Protein 8URN (pdb70)

B-factor: mean 41.75, std 14.59, range [21.75, 103.36]

Radius of gyration: 15.0 Å; Cα contacts (8 Å, |Δi|>4): 195; chains: 1; bounding box: 37×40×43 Å

Secondary structure (DSSP, 8-state):
--GGGSBPTT----S-HHHHHHHHHHHHHHHHHT--HHHHHHHHHT--HHHHHHHHH---TTS--EETTTTEEGGGHHHHHTTT--HHHHHH-HHHHHHHHHHHHHHHHHHH-SBHHHHHHHH--HHHHHHHHHHHHHHHHHHHHHHHHHT-

Nearest PDB structures (foldseek):
  8urn-assembly1_A  TM=1.007E+00  e=1.776E-26  Escherichia coli
  4xp8-assembly1_A  TM=9.413E-01  e=1.111E-07  Escherichia coli

Structure (mmCIF, N/CA/C/O backbone):
data_8URN
#
_entry.id   8URN
#
_cell.length_a   107.629
_cell.length_b   29.885
_cell.length_c   74.564
_cell.angle_alpha   90.00
_cell.angle_beta   118.19
_cell.angle_gamma   90.00
#
_symmetry.space_group_name_H-M   'C 1 2 1'
#
loop_
_entity.id
_entity.type
_entity.pdbx_description
1 polymer 'EscI inner rod protein type III secretion system,EtgA protein'
2 non-polymer 'SULFATE ION'
3 water water
#
loop_
_atom_site.group_PDB
_atom_site.id
_atom_site.type_symbol
_atom_site.label_atom_id
_atom_site.label_alt_id
_atom_site.label_comp_id
_atom_site.label_asym_id
_atom_site.label_entity_id
_atom_site.label_seq_id
_atom_site.pdbx_PDB_ins_code
_atom_site.Cartn_x
_atom_site.Cartn_y
_atom_site.Cartn_z
_atom_site.occupancy
_atom_site.B_iso_or_equiv
_atom_site.auth_seq_id
_atom_site.auth_comp_id
_atom_site.auth_asym_id
_atom_site.auth_atom_id
_atom_site.pdbx_PDB_model_num
ATOM 1 N N . ALA A 1 6 ? 8.326 15.048 26.682 1.00 80.19 56 ALA A N 1
ATOM 2 C CA . ALA A 1 6 ? 7.309 15.561 25.728 1.00 74.47 56 ALA A CA 1
ATOM 3 C C . ALA A 1 6 ? 6.161 14.555 25.639 1.00 68.02 56 ALA A C 1
ATOM 4 O O . ALA A 1 6 ? 5.938 13.796 26.580 1.00 66.72 56 ALA A O 1
ATOM 6 N N . GLN A 1 7 ? 5.390 14.605 24.544 1.00 65.15 57 GLN A N 1
ATOM 7 C CA . GLN A 1 7 ? 4.457 13.533 24.240 1.00 66.16 57 GLN A CA 1
ATOM 8 C C . GLN A 1 7 ? 5.299 12.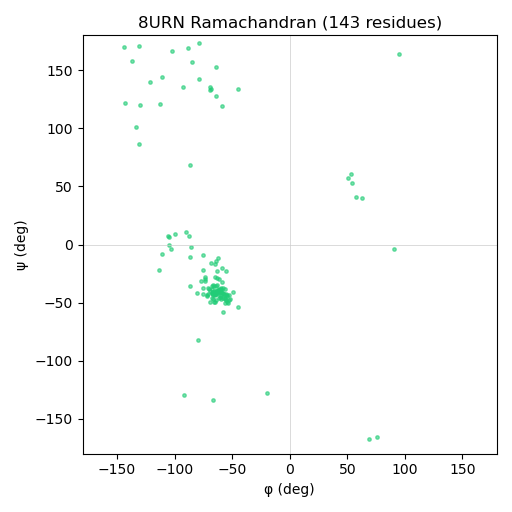286 23.994 1.00 51.41 57 GLN A C 1
ATOM 9 O O . GLN A 1 7 ? 6.469 12.369 23.603 1.00 45.88 57 GLN A O 1
ATOM 15 N N . PHE A 1 8 ? 4.673 11.145 24.264 1.00 48.85 58 PHE A N 1
ATOM 16 C CA . PHE A 1 8 ? 5.290 9.843 24.140 1.00 46.42 58 PHE A CA 1
ATOM 17 C C . PHE A 1 8 ? 6.066 9.732 22.825 1.00 39.73 58 PHE A C 1
ATOM 18 O O . PHE A 1 8 ? 7.263 9.431 22.802 1.00 41.44 58 PHE A O 1
ATOM 26 N N . LEU A 1 9 ? 5.378 10.013 21.723 1.00 38.86 59 LEU A N 1
ATOM 27 C CA . LEU A 1 9 ? 5.965 9.814 20.411 1.00 45.68 59 LEU A CA 1
ATOM 28 C C . LEU A 1 9 ? 7.198 10.690 20.205 1.00 43.84 59 LEU A C 1
ATOM 29 O O . LEU A 1 9 ? 7.970 10.417 19.288 1.00 44.43 59 LEU A O 1
ATOM 34 N N . ASP A 1 10 ? 7.438 11.670 21.094 1.00 52.12 60 ASP A N 1
ATOM 35 C CA . ASP A 1 10 ? 8.602 12.546 20.992 1.00 44.63 60 ASP A CA 1
ATOM 36 C C . ASP A 1 10 ? 9.689 12.211 22.007 1.00 42.44 60 ASP A C 1
ATOM 37 O O . ASP A 1 10 ? 10.759 12.806 21.969 1.00 49.31 60 ASP A O 1
ATOM 42 N N . GLN A 1 11 ? 9.484 11.211 22.855 1.00 42.35 61 GLN A N 1
ATOM 43 C CA . GLN A 1 11 ? 10.527 10.828 23.794 1.00 42.25 61 GLN A CA 1
ATOM 44 C C . GLN A 1 11 ? 11.504 9.859 23.153 1.00 43.00 61 GLN A C 1
ATOM 45 O O . GLN A 1 11 ? 11.175 9.152 22.200 1.00 41.18 61 GLN A O 1
ATOM 51 N N . LEU A 1 12 ? 12.699 9.828 23.729 1.00 45.37 62 LEU A N 1
ATOM 52 C CA . LEU A 1 12 ? 13.846 9.175 23.140 1.00 45.22 62 LEU A CA 1
ATOM 53 C C . LEU A 1 12 ? 13.772 7.671 23.360 1.00 49.33 62 LEU A C 1
ATOM 54 O O . LEU A 1 12 ? 13.375 7.207 24.427 1.00 42.48 62 LEU A O 1
ATOM 59 N N . LEU A 1 13 ? 14.202 6.926 22.337 1.00 45.67 63 LEU A N 1
ATOM 60 C CA . LEU A 1 13 ? 14.372 5.486 22.452 1.00 46.46 63 LEU A CA 1
ATOM 61 C C . LEU A 1 13 ? 15.532 5.204 23.393 1.00 41.74 63 LEU A C 1
ATOM 62 O O . LEU A 1 13 ? 16.591 5.796 23.226 1.00 47.36 63 LEU A O 1
ATOM 67 N N . PRO A 1 14 ? 15.395 4.274 24.357 1.00 43.86 64 PRO A N 1
ATOM 68 C CA . PRO A 1 14 ? 16.494 3.928 25.266 1.00 41.28 64 PRO A CA 1
ATOM 69 C C . PRO A 1 14 ? 17.622 3.196 24.548 1.00 44.21 64 PRO A C 1
ATOM 70 O O . PRO A 1 14 ? 17.361 2.321 23.713 1.00 43.23 64 PRO A O 1
ATOM 74 N N . LYS A 1 15 ? 18.858 3.645 24.813 1.00 40.17 65 LYS A N 1
ATOM 75 C CA . LYS A 1 15 ? 20.084 2.980 24.410 1.00 45.09 65 LYS A CA 1
ATOM 76 C C . LYS A 1 15 ? 20.123 2.793 22.892 1.00 41.16 65 LYS A C 1
ATOM 77 O O . LYS A 1 15 ? 20.574 1.758 22.409 1.00 44.17 65 LYS A O 1
ATOM 83 N N . THR A 1 16 ? 19.678 3.806 22.152 1.00 38.69 66 THR A N 1
ATOM 84 C CA . THR A 1 16 ? 19.532 3.706 20.703 1.00 45.84 66 THR A CA 1
ATOM 85 C C . THR A 1 16 ? 19.897 5.034 20.035 1.00 44.61 66 THR A C 1
ATOM 86 O O . THR A 1 16 ? 19.276 6.052 20.295 1.00 49.32 66 THR A O 1
ATOM 90 N N . ALA A 1 17 ? 20.874 5.010 19.136 1.00 44.41 67 ALA A N 1
ATOM 91 C CA . ALA A 1 17 ? 21.295 6.225 18.460 1.00 45.98 67 ALA A CA 1
ATOM 92 C C . ALA A 1 17 ? 20.972 6.176 16.968 1.00 40.79 67 ALA A C 1
ATOM 93 O O . ALA A 1 17 ? 21.020 7.203 16.323 1.00 41.34 67 ALA A O 1
ATOM 95 N N . GLY A 1 18 ? 20.792 4.979 16.392 1.00 38.85 68 GLY A N 1
ATOM 96 C CA . GLY A 1 18 ? 20.825 4.815 14.944 1.00 38.21 68 GLY A CA 1
ATOM 97 C C . GLY A 1 18 ? 22.214 5.024 14.321 1.00 37.93 68 GLY A C 1
ATOM 98 O O . GLY A 1 18 ? 23.248 5.020 14.981 1.00 34.13 68 GLY A O 1
ATOM 99 N N . VAL A 1 19 ? 22.215 5.143 12.999 1.00 32.55 69 VAL A N 1
ATOM 100 C CA . VAL A 1 19 ? 23.415 5.270 12.197 1.00 33.21 69 VAL A CA 1
ATOM 101 C C . VAL A 1 19 ? 23.141 6.349 11.147 1.00 37.13 69 VAL A C 1
ATOM 102 O O . VAL A 1 19 ? 21.987 6.600 10.776 1.00 35.55 69 VAL A O 1
ATOM 106 N N . SER A 1 20 ? 24.220 6.934 10.622 1.00 36.64 70 SER A N 1
ATOM 107 C CA . SER A 1 20 ? 24.102 8.005 9.655 1.00 40.21 70 SER A CA 1
ATOM 108 C C . SER A 1 20 ? 23.662 7.441 8.302 1.00 36.19 70 SER A C 1
ATOM 109 O O . SER A 1 20 ? 22.934 8.101 7.598 1.00 36.68 70 SER A O 1
ATOM 112 N N . SER A 1 21 ? 24.042 6.197 7.963 1.00 31.68 71 SER A N 1
ATOM 113 C CA . SER A 1 21 ? 23.665 5.614 6.693 1.00 31.62 71 SER A CA 1
ATOM 114 C C . SER A 1 21 ? 23.091 4.206 6.875 1.00 32.99 71 SER A C 1
ATOM 115 O O . SER A 1 21 ? 23.806 3.211 6.788 1.00 30.91 71 SER A O 1
ATOM 118 N N . PRO A 1 22 ? 21.778 4.066 7.129 1.00 30.39 72 PRO A N 1
ATOM 119 C CA . PRO A 1 22 ? 21.160 2.737 7.204 1.00 29.27 72 PRO A CA 1
ATOM 120 C C . PRO A 1 22 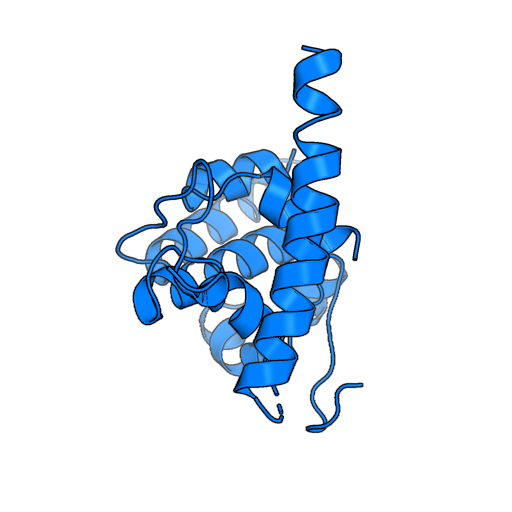? 21.510 1.844 6.006 1.00 30.12 72 PRO A C 1
ATOM 121 O O . PRO A 1 22 ? 21.821 0.668 6.184 1.00 28.10 72 PRO A O 1
ATOM 125 N N . GLU A 1 23 ? 21.532 2.391 4.783 1.00 29.27 73 GLU A N 1
ATOM 126 C CA . GLU A 1 23 ? 21.720 1.565 3.594 1.00 36.37 73 GLU A CA 1
ATOM 127 C C . GLU A 1 23 ? 23.092 0.909 3.590 1.00 32.60 73 GLU A C 1
ATOM 128 O O . GLU A 1 23 ? 23.225 -0.259 3.267 1.00 32.96 73 GLU A O 1
ATOM 134 N N . GLN A 1 24 ? 24.098 1.675 3.975 1.00 32.87 74 GLN A N 1
ATOM 135 C CA . GLN A 1 24 ? 25.471 1.195 4.002 1.00 35.32 74 GLN A CA 1
ATOM 136 C C . GLN A 1 24 ? 25.602 0.060 5.014 1.00 30.82 74 GLN A C 1
ATOM 137 O O . GLN A 1 24 ? 26.191 -0.976 4.725 1.00 34.28 74 GLN A O 1
ATOM 143 N N . VAL A 1 25 ? 24.943 0.197 6.159 1.00 30.52 75 VAL A N 1
ATOM 144 C CA . VAL A 1 25 ? 24.994 -0.844 7.168 1.00 30.13 75 VAL A CA 1
ATOM 145 C C . VAL A 1 25 ? 24.306 -2.103 6.664 1.00 31.07 75 VAL A C 1
ATOM 146 O O . VAL A 1 25 ? 24.783 -3.217 6.896 1.00 30.00 75 VAL A O 1
ATOM 150 N N . LEU A 1 26 ? 23.159 -1.952 6.009 1.00 29.06 76 LEU A N 1
ATOM 151 C CA . LEU A 1 26 ? 22.464 -3.134 5.529 1.00 28.83 76 LEU A CA 1
ATOM 152 C C . LEU A 1 26 ? 23.354 -3.909 4.564 1.00 28.13 76 LEU A C 1
ATOM 153 O O . LEU A 1 26 ? 23.369 -5.133 4.610 1.00 29.39 76 LEU A O 1
ATOM 158 N N . ILE A 1 27 ? 23.980 -3.217 3.607 1.00 29.66 77 ILE A N 1
ATOM 159 C CA . ILE A 1 27 ? 24.865 -3.878 2.655 1.00 30.85 77 ILE A CA 1
ATOM 160 C C . ILE A 1 27 ? 25.906 -4.727 3.382 1.00 29.37 77 ILE A C 1
ATOM 161 O O . ILE A 1 27 ? 26.114 -5.887 3.004 1.00 30.47 77 ILE A O 1
ATOM 166 N N . GLU A 1 28 ? 26.524 -4.152 4.408 1.00 33.39 78 GLU A N 1
ATOM 167 C CA . GLU A 1 28 ? 27.585 -4.803 5.160 1.00 37.98 78 GLU A CA 1
ATOM 168 C C . GLU A 1 28 ? 27.019 -6.007 5.910 1.00 40.55 78 GLU A C 1
ATOM 169 O O . GLU A 1 28 ? 27.628 -7.075 5.913 1.00 35.01 78 GLU A O 1
ATOM 175 N N . GLU A 1 29 ? 25.824 -5.851 6.503 1.00 36.83 79 GLU A N 1
ATOM 176 C CA . GLU A 1 29 ? 25.237 -6.908 7.315 1.00 30.58 79 GLU A CA 1
ATOM 177 C C . GLU A 1 29 ? 24.826 -8.091 6.453 1.00 31.52 79 GLU A C 1
ATOM 178 O O . GLU A 1 29 ? 24.939 -9.231 6.888 1.00 32.97 79 GLU A O 1
ATOM 184 N N . ILE A 1 30 ? 24.266 -7.824 5.276 1.00 29.79 80 ILE A N 1
ATOM 185 C CA . ILE A 1 30 ? 23.810 -8.907 4.430 1.00 32.82 80 ILE A CA 1
ATOM 186 C C . ILE A 1 30 ? 25.031 -9.691 3.943 1.00 33.39 80 ILE A C 1
ATOM 187 O O . ILE A 1 30 ? 24.998 -10.912 3.911 1.00 33.82 80 ILE A O 1
ATOM 192 N N . LYS A 1 31 ? 26.105 -8.987 3.572 1.00 34.18 81 LYS A N 1
ATOM 193 C CA . LYS A 1 31 ? 27.36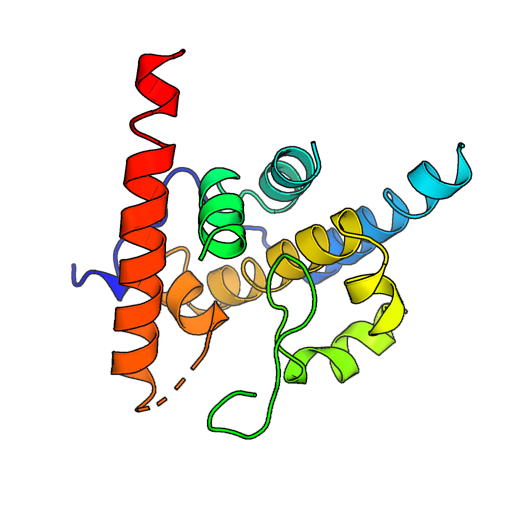2 -9.624 3.185 1.00 38.85 81 LYS A CA 1
ATOM 194 C C . LYS A 1 31 ? 27.839 -10.594 4.275 1.00 34.56 81 LYS A C 1
ATOM 195 O O . LYS A 1 31 ? 28.177 -11.734 3.990 1.00 35.10 81 LYS A O 1
ATOM 201 N N . LYS A 1 32 ? 27.886 -10.112 5.516 1.00 33.02 82 LYS A N 1
ATOM 202 C CA . LYS A 1 32 ? 28.368 -10.893 6.629 1.00 35.93 82 LYS A CA 1
ATOM 203 C C . LYS A 1 32 ? 27.497 -12.111 6.855 1.00 35.62 82 LYS A C 1
ATOM 204 O O . LYS A 1 32 ? 27.998 -13.161 7.231 1.00 35.66 82 LYS A O 1
ATOM 210 N N A ARG A 1 33 ? 26.187 -11.993 6.609 0.59 34.92 83 ARG A N 1
ATOM 211 N N B ARG A 1 33 ? 26.184 -11.940 6.637 0.41 35.88 83 ARG A N 1
ATOM 212 C CA A ARG A 1 33 ? 25.307 -13.114 6.883 0.59 34.09 83 ARG A CA 1
ATOM 213 C CA B ARG A 1 33 ? 25.229 -13.017 6.826 0.41 35.98 83 ARG A CA 1
ATOM 214 C C A ARG A 1 33 ? 25.354 -14.134 5.735 0.59 32.93 83 ARG A C 1
ATOM 215 C C B ARG A 1 33 ? 25.440 -14.093 5.762 0.41 34.43 83 ARG A C 1
ATOM 216 O O A ARG A 1 33 ? 25.221 -15.335 5.967 0.59 29.61 83 ARG A O 1
ATOM 217 O O B ARG A 1 33 ? 25.520 -15.269 6.105 0.41 33.29 83 ARG A O 1
ATOM 232 N N . HIS A 1 34 ? 25.534 -13.693 4.484 1.00 32.87 84 HIS A N 1
ATOM 233 C CA . HIS A 1 34 ? 25.749 -14.646 3.392 1.00 33.06 84 HIS A CA 1
ATOM 234 C C . HIS A 1 34 ? 27.029 -15.459 3.579 1.00 33.70 84 HIS A C 1
ATOM 235 O O . HIS A 1 34 ? 27.058 -16.660 3.284 1.00 35.63 84 HIS A O 1
ATOM 242 N N . LEU A 1 35 ? 28.073 -14.800 4.079 1.00 33.05 85 LEU A N 1
ATOM 243 C CA . LEU A 1 35 ? 29.327 -15.475 4.350 1.00 40.42 85 LEU A CA 1
ATOM 244 C C . LEU A 1 35 ? 29.145 -16.475 5.499 1.00 44.10 85 LEU A C 1
ATOM 245 O O . LEU A 1 35 ? 29.700 -17.577 5.463 1.00 38.05 85 LEU A O 1
ATOM 250 N N . ALA A 1 36 ? 28.350 -16.119 6.519 1.00 37.03 86 ALA A N 1
ATOM 251 C CA . ALA A 1 36 ? 28.266 -16.986 7.683 1.00 36.16 86 ALA A CA 1
ATOM 252 C C . ALA A 1 36 ? 27.493 -18.239 7.295 1.00 36.65 86 ALA A C 1
ATOM 253 O O . ALA A 1 36 ? 27.883 -19.340 7.656 1.00 38.51 86 ALA A O 1
ATOM 255 N N . THR A 1 37 ? 26.476 -18.089 6.456 1.00 33.25 87 THR A N 1
ATOM 256 C CA . THR A 1 37 ? 25.767 -19.235 5.922 1.00 37.70 87 THR A CA 1
ATOM 257 C C . THR A 1 37 ? 26.730 -20.098 5.093 1.00 46.82 87 THR A C 1
ATOM 258 O O . THR A 1 37 ? 26.646 -21.316 5.133 1.00 51.02 87 THR A O 1
ATOM 262 N N . ALA A 1 38 ? 27.631 -19.472 4.322 1.00 44.82 88 ALA A N 1
ATOM 263 C CA . ALA A 1 38 ? 28.524 -20.207 3.432 1.00 51.22 88 ALA A CA 1
ATOM 264 C C . ALA A 1 38 ? 29.620 -20.915 4.224 1.00 44.27 88 ALA A C 1
ATOM 265 O O . ALA A 1 38 ? 30.126 -21.933 3.787 1.00 53.01 88 ALA A O 1
ATOM 267 N N . SER A 1 39 ? 29.990 -20.379 5.388 1.00 48.17 89 SER A N 1
ATOM 268 C CA . SER A 1 39 ? 31.133 -20.882 6.123 1.00 53.95 89 SER A CA 1
ATOM 269 C C . SER A 1 39 ? 30.795 -22.208 6.802 1.00 55.69 89 SER A C 1
ATOM 270 O O . SER A 1 39 ? 31.689 -22.809 7.384 1.00 58.19 89 SER A O 1
ATOM 273 N N . GLY A 1 40 ? 29.510 -22.601 6.779 1.00 64.25 90 GLY A N 1
ATOM 274 C CA . GLY A 1 40 ? 29.053 -23.929 7.182 1.00 72.70 90 GLY A CA 1
ATOM 275 C C . G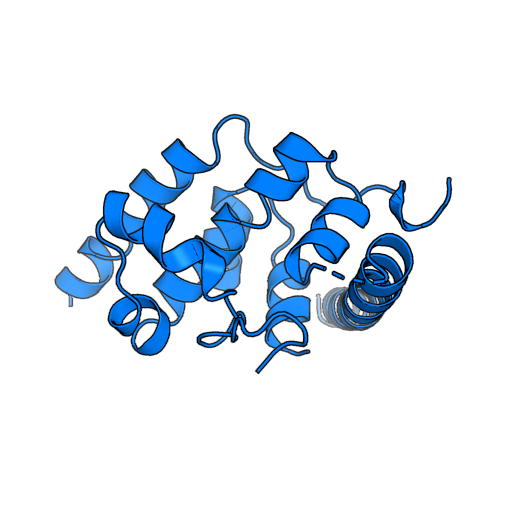LY A 1 40 ? 29.521 -24.340 8.572 1.00 70.39 90 GLY A C 1
ATOM 276 O O . GLY A 1 40 ? 29.223 -23.581 9.521 1.00 78.84 90 GLY A O 1
ATOM 277 N N . ASP A 1 50 ? 23.888 -14.231 18.554 1.00 57.78 1019 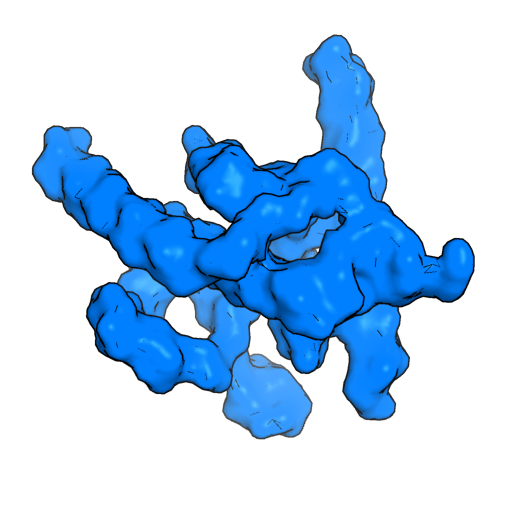ASP A N 1
ATOM 278 C CA . ASP A 1 50 ? 22.410 -14.065 18.514 1.00 54.18 1019 ASP A CA 1
ATOM 279 C C . ASP A 1 50 ? 22.081 -12.912 17.564 1.00 51.59 1019 ASP A C 1
ATOM 280 O O . ASP A 1 50 ? 22.698 -11.864 17.656 1.00 41.58 1019 ASP A O 1
ATOM 285 N N . CYS A 1 51 ? 21.085 -13.093 16.693 1.00 44.41 1020 CYS A N 1
ATOM 286 C CA . CYS A 1 51 ? 20.904 -12.168 15.595 1.00 43.90 1020 CYS A CA 1
ATOM 287 C C . CYS A 1 51 ? 20.327 -10.852 16.095 1.00 36.99 1020 CYS A C 1
ATOM 288 O O . CYS A 1 51 ? 20.707 -9.810 15.580 1.00 38.24 1020 CYS A O 1
ATOM 291 N N . PHE A 1 52 ? 19.542 -10.866 17.182 1.00 34.30 1021 PHE A N 1
ATOM 292 C CA . PHE A 1 52 ? 19.064 -9.619 17.757 1.00 32.43 1021 PHE A CA 1
ATOM 293 C C . PHE A 1 52 ? 20.236 -8.769 18.224 1.00 33.59 1021 PHE A C 1
ATOM 294 O O . PHE A 1 52 ? 20.202 -7.535 18.108 1.00 31.72 1021 PHE A O 1
ATOM 302 N N . GLU A 1 53 ? 21.263 -9.426 18.791 1.00 37.38 1022 GLU A N 1
ATOM 303 C CA . GLU A 1 53 ? 22.415 -8.717 19.345 1.00 37.21 1022 GLU A CA 1
ATOM 304 C C . GLU A 1 53 ? 23.258 -8.140 18.219 1.00 31.47 1022 GLU A C 1
ATOM 305 O O . GLU A 1 53 ? 23.715 -7.010 18.298 1.00 35.30 1022 GLU A O 1
ATOM 311 N N . ILE A 1 54 ? 23.483 -8.951 17.181 1.00 35.33 1023 ILE A N 1
ATOM 312 C CA . ILE A 1 54 ? 24.336 -8.571 16.064 1.00 37.62 1023 ILE A CA 1
ATOM 313 C C . ILE A 1 54 ? 23.727 -7.345 15.372 1.00 32.25 1023 ILE A C 1
ATOM 314 O O . ILE A 1 54 ? 24.435 -6.387 15.032 1.00 34.83 1023 ILE A O 1
ATOM 319 N N . THR A 1 55 ? 22.403 -7.362 15.208 1.00 30.37 1024 THR A N 1
ATOM 320 C CA . THR A 1 55 ? 21.714 -6.303 14.481 1.00 29.90 1024 THR A CA 1
ATOM 321 C C . THR A 1 55 ? 21.631 -5.065 15.356 1.00 26.72 1024 THR A C 1
ATOM 322 O O . THR A 1 55 ? 21.843 -3.939 14.891 1.00 27.06 1024 THR A O 1
ATOM 326 N N . GLY A 1 56 ? 21.315 -5.261 16.629 1.00 31.15 1025 GLY A N 1
ATOM 327 C CA . GLY A 1 56 ? 21.240 -4.120 17.524 1.00 29.77 1025 GLY A CA 1
ATOM 328 C C . GLY A 1 56 ? 22.557 -3.344 17.549 1.00 30.46 1025 GLY A C 1
ATOM 329 O O . GLY A 1 56 ? 22.594 -2.110 17.569 1.00 31.46 1025 GLY A O 1
ATOM 330 N N . LYS A 1 57 ? 23.654 -4.077 17.592 1.00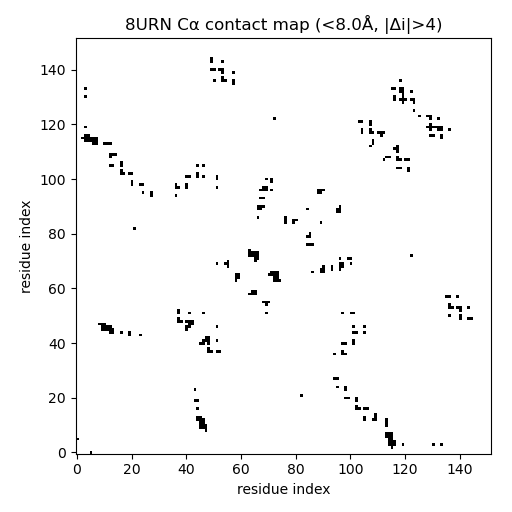 31.58 1026 LYS A N 1
ATOM 331 C CA . LYS A 1 57 ? 24.957 -3.427 17.606 1.00 36.27 1026 LYS A CA 1
ATOM 332 C C . LYS A 1 57 ? 25.261 -2.789 16.244 1.00 35.10 1026 LYS A C 1
ATOM 333 O O . LYS A 1 57 ? 25.828 -1.702 16.179 1.00 33.19 1026 LYS A O 1
ATOM 339 N N . ALA A 1 58 ? 24.892 -3.437 15.129 1.00 33.87 1027 ALA A N 1
ATOM 340 C CA . ALA A 1 58 ? 25.252 -2.883 13.827 1.00 30.81 1027 ALA A CA 1
ATOM 341 C C . ALA A 1 58 ? 24.511 -1.570 13.558 1.00 32.19 1027 ALA A C 1
ATOM 342 O O . ALA A 1 58 ? 25.078 -0.661 12.970 1.00 34.78 1027 ALA A O 1
ATOM 344 N N . TYR A 1 59 ? 23.252 -1.439 14.004 1.00 29.59 1028 TYR A N 1
ATOM 345 C CA . TYR A 1 59 ? 22.492 -0.239 13.699 1.00 28.38 1028 TYR A CA 1
ATOM 346 C C . TYR A 1 59 ? 22.349 0.679 14.903 1.00 29.67 1028 TYR A C 1
ATOM 347 O O . TYR A 1 59 ? 21.633 1.657 14.803 1.00 28.91 1028 TYR A O 1
ATOM 356 N N . ASN A 1 60 ? 23.044 0.372 16.013 1.00 34.18 1029 ASN A N 1
ATOM 357 C CA . ASN A 1 60 ? 22.904 1.086 17.271 1.00 32.37 1029 ASN A CA 1
ATOM 358 C C . ASN A 1 60 ? 21.435 1.198 17.649 1.00 30.34 1029 ASN A C 1
ATOM 359 O O . ASN A 1 60 ? 20.937 2.285 17.864 1.00 29.17 1029 ASN A O 1
ATOM 364 N N . ILE A 1 61 ? 20.777 0.047 17.750 1.00 29.93 1030 ILE A N 1
ATOM 365 C CA . ILE A 1 61 ? 19.453 -0.052 18.310 1.00 28.69 1030 ILE A CA 1
ATOM 366 C C . ILE A 1 61 ? 19.548 -1.025 19.495 1.00 31.90 1030 ILE A C 1
ATOM 367 O O . ILE A 1 61 ? 20.167 -2.082 19.394 1.00 31.02 1030 ILE A O 1
ATOM 372 N N . ASP A 1 62 ? 18.841 -0.687 20.579 1.00 32.72 1031 ASP A N 1
ATOM 373 C CA . ASP A 1 62 ? 18.743 -1.571 21.714 1.00 32.40 1031 ASP A CA 1
ATOM 374 C C . ASP A 1 62 ? 18.126 -2.883 21.245 1.00 29.38 1031 ASP A C 1
ATOM 375 O O . ASP A 1 62 ? 17.000 -2.886 20.785 1.00 29.05 1031 ASP A O 1
ATOM 380 N N . PRO A 1 63 ? 18.819 -4.031 21.361 1.00 33.84 1032 PRO A N 1
ATOM 381 C CA . PRO A 1 63 ? 18.267 -5.310 20.910 1.00 32.13 1032 PRO A CA 1
ATOM 382 C C . PRO A 1 63 ? 16.926 -5.715 21.494 1.00 32.05 1032 PRO A C 1
ATOM 383 O O . PRO A 1 63 ? 16.205 -6.533 20.895 1.00 28.69 1032 PRO A O 1
ATOM 387 N N . LEU A 1 64 ? 16.590 -5.157 22.670 1.00 31.48 1033 LEU A N 1
ATOM 388 C CA . LEU A 1 64 ? 15.319 -5.498 23.287 1.00 32.98 1033 LEU A CA 1
ATOM 389 C C . LEU A 1 64 ? 14.155 -4.816 22.583 1.00 30.63 1033 LEU A C 1
ATOM 390 O O . LEU A 1 64 ? 13.031 -5.298 22.698 1.00 29.43 1033 LEU A O 1
ATOM 395 N N . ILE A 1 65 ? 14.413 -3.721 21.855 1.00 27.49 1034 ILE A N 1
ATOM 396 C CA . ILE A 1 65 ? 13.368 -3.102 21.063 1.00 28.63 1034 ILE A CA 1
ATOM 397 C C . ILE A 1 65 ? 13.070 -4.033 19.891 1.00 29.05 1034 ILE A C 1
ATOM 398 O O . ILE A 1 65 ? 11.922 -4.211 19.513 1.00 28.88 1034 ILE A O 1
ATOM 403 N N . LEU A 1 66 ? 14.122 -4.574 19.276 1.00 27.27 1035 LEU A N 1
ATOM 404 C CA . LEU A 1 66 ? 13.939 -5.522 18.188 1.00 29.49 1035 LEU A CA 1
ATOM 405 C C . LEU A 1 66 ? 13.168 -6.738 18.693 1.00 29.23 1035 LEU A C 1
ATOM 406 O O . LEU A 1 66 ? 12.232 -7.182 18.039 1.00 28.61 1035 LEU A O 1
ATOM 411 N N . LYS A 1 67 ? 13.538 -7.265 19.868 1.00 29.39 1036 LYS A N 1
ATOM 412 C CA . LYS A 1 67 ? 12.847 -8.422 20.431 1.00 30.40 1036 LYS A CA 1
ATOM 413 C C . LYS A 1 67 ? 11.391 -8.105 20.716 1.00 30.78 1036 LYS A C 1
ATOM 414 O O . LYS A 1 67 ? 10.514 -8.928 20.415 1.00 31.76 1036 LYS A O 1
ATOM 420 N N . ALA A 1 68 ? 11.138 -6.893 21.229 1.00 30.38 1037 ALA A N 1
ATOM 421 C CA . ALA A 1 68 ? 9.779 -6.461 21.528 1.00 28.27 1037 ALA A CA 1
ATOM 422 C C . ALA A 1 68 ? 8.911 -6.471 20.270 1.00 29.20 1037 ALA A C 1
ATOM 423 O O . ALA A 1 68 ? 7.737 -6.856 20.318 1.00 29.06 1037 ALA A O 1
ATOM 425 N N . ILE A 1 69 ? 9.493 -6.060 19.141 1.00 30.82 1038 ILE A N 1
ATOM 426 C CA . ILE A 1 69 ? 8.794 -6.087 17.857 1.00 30.89 1038 ILE A CA 1
ATOM 427 C C . ILE A 1 69 ? 8.532 -7.534 17.426 1.00 31.42 1038 ILE A C 1
ATOM 428 O O . ILE A 1 69 ? 7.399 -7.860 17.085 1.00 31.36 1038 ILE A O 1
ATOM 433 N N . ALA A 1 70 ? 9.548 -8.406 17.510 1.00 28.68 1039 ALA A N 1
ATOM 434 C CA . ALA A 1 70 ? 9.401 -9.827 17.207 1.00 28.86 1039 ALA A CA 1
ATOM 435 C C . ALA A 1 70 ? 8.277 -10.465 18.018 1.00 35.26 1039 ALA A C 1
ATOM 436 O O . ALA A 1 70 ? 7.504 -11.252 17.479 1.00 30.82 1039 ALA A O 1
ATOM 438 N N . TRP A 1 71 ? 8.211 -10.158 19.319 1.00 35.44 1040 TRP A N 1
ATOM 439 C CA . TRP A 1 71 ? 7.291 -10.854 20.213 1.00 42.40 1040 TRP A CA 1
ATOM 440 C C . TRP A 1 71 ? 5.894 -10.235 20.230 1.00 45.56 1040 TRP A C 1
ATOM 441 O O . TRP A 1 71 ? 4.999 -10.808 20.825 1.00 45.16 1040 TRP A O 1
ATOM 452 N N . ASN A 1 72 ? 5.649 -9.146 19.499 1.00 44.46 1041 ASN A N 1
ATOM 453 C CA . ASN A 1 72 ? 4.281 -8.683 19.376 1.00 45.33 1041 ASN A CA 1
ATOM 454 C C . ASN A 1 72 ? 3.651 -9.321 18.132 1.00 42.92 1041 ASN A C 1
ATOM 455 O O . ASN A 1 72 ? 3.034 -8.548 17.400 1.00 53.96 1041 ASN A O 1
ATOM 460 N N . ILE A 1 84 ? -2.875 -9.670 6.744 1.00 50.10 1053 ILE A N 1
ATOM 461 C CA . ILE A 1 84 ? -3.053 -8.564 5.752 1.00 52.67 1053 ILE A CA 1
ATOM 462 C C . ILE A 1 84 ? -3.425 -7.273 6.490 1.00 54.33 1053 ILE A C 1
ATOM 463 O O . ILE A 1 84 ? -4.276 -7.288 7.363 1.00 62.00 1053 ILE A O 1
ATOM 468 N N . ASN A 1 85 ? -2.769 -6.161 6.135 1.00 43.21 1054 ASN A N 1
ATOM 469 C CA . ASN A 1 85 ? -2.987 -4.857 6.749 1.00 42.38 1054 ASN A CA 1
ATOM 470 C C . ASN A 1 85 ? -4.098 -4.120 6.013 1.00 46.66 1054 ASN A C 1
ATOM 471 O O . ASN A 1 85 ? -4.456 -4.468 4.884 1.00 43.83 1054 ASN A O 1
ATOM 476 N N . LYS A 1 86 ? -4.536 -3.015 6.618 1.00 45.27 1055 LYS A N 1
ATOM 477 C CA . LYS A 1 86 ? -5.664 -2.231 6.147 1.00 49.71 1055 LYS A CA 1
ATOM 478 C C . LYS A 1 86 ? -5.422 -1.714 4.739 1.00 46.57 1055 LYS A C 1
ATOM 479 O O . LYS A 1 86 ? -6.333 -1.638 3.907 1.00 50.12 1055 LYS A O 1
ATOM 485 N N . ASN A 1 87 ? -4.181 -1.346 4.455 1.00 37.07 1056 ASN A N 1
ATOM 486 C CA . ASN A 1 87 ? -3.861 -0.772 3.165 1.00 32.43 1056 ASN A CA 1
ATOM 487 C C . ASN A 1 87 ? -3.531 -1.857 2.129 1.00 29.91 1056 ASN A C 1
ATOM 488 O O . ASN A 1 87 ? -3.125 -1.546 1.021 1.00 31.76 1056 ASN A O 1
ATOM 493 N N . GLY A 1 88 ? -3.704 -3.132 2.457 1.00 32.88 1057 GLY A N 1
ATOM 494 C CA . GLY A 1 88 ? -3.503 -4.175 1.464 1.00 31.91 1057 GLY A CA 1
ATOM 495 C C . GLY A 1 88 ? -2.077 -4.733 1.409 1.00 32.00 1057 GLY A C 1
ATOM 496 O O . GLY A 1 88 ? -1.830 -5.675 0.662 1.00 30.53 1057 GLY A O 1
ATOM 497 N N . THR A 1 89 ? -1.157 -4.175 2.206 1.00 30.35 1058 THR A N 1
ATOM 498 C CA . THR A 1 89 ? 0.154 -4.764 2.378 1.00 28.62 1058 THR A CA 1
ATOM 499 C C . THR A 1 89 ? 0.015 -5.918 3.346 1.00 30.21 1058 THR A C 1
ATOM 500 O O . THR A 1 89 ? -1.044 -6.124 3.929 1.00 31.41 1058 THR A O 1
ATOM 504 N N . TYR A 1 90 ? 1.110 -6.668 3.516 1.00 29.74 1059 TYR A N 1
ATOM 505 C CA . TYR A 1 90 ? 1.161 -7.779 4.452 1.00 28.95 1059 TYR A CA 1
ATOM 506 C C . TYR A 1 90 ? 2.552 -7.863 5.091 1.00 31.91 1059 TYR A C 1
ATOM 507 O O . TYR A 1 90 ? 3.520 -7.283 4.598 1.00 27.32 1059 TYR A O 1
ATOM 516 N N . ASP A 1 91 ? 2.658 -8.705 6.123 1.00 28.70 1060 ASP A N 1
ATOM 517 C CA . ASP A 1 91 ? 3.829 -8.764 6.982 1.00 31.16 1060 ASP A CA 1
ATOM 518 C C . ASP A 1 91 ? 4.569 -10.077 6.751 1.00 32.35 1060 ASP A C 1
ATOM 519 O O . ASP A 1 91 ? 3.940 -11.109 6.533 1.00 29.38 1060 ASP A O 1
ATOM 524 N N . ILE A 1 92 ? 5.905 -10.035 6.826 1.00 27.72 1061 ILE A N 1
ATOM 525 C CA . ILE A 1 92 ? 6.741 -11.120 6.368 1.00 27.92 1061 ILE A CA 1
ATOM 526 C C . ILE A 1 92 ? 7.756 -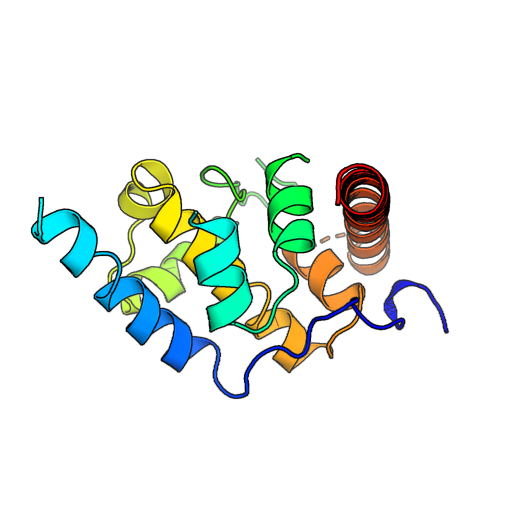11.494 7.445 1.00 28.56 1061 ILE A C 1
ATOM 527 O O . ILE A 1 92 ? 8.626 -10.695 7.793 1.00 28.13 1061 ILE A O 1
ATOM 532 N N . GLY A 1 93 ? 7.690 -12.752 7.893 1.00 28.77 1062 GLY A N 1
ATOM 533 C CA . GLY A 1 93 ? 8.731 -13.345 8.711 1.00 30.29 1062 GLY A CA 1
ATOM 534 C C . GLY A 1 93 ? 8.682 -12.859 10.152 1.00 27.66 1062 GLY A C 1
ATOM 535 O O . GLY A 1 93 ? 7.739 -12.196 10.561 1.00 26.47 1062 GLY A O 1
ATOM 536 N N . ILE A 1 94 ? 9.764 -13.131 10.861 1.00 30.13 1063 ILE A N 1
ATOM 537 C CA . ILE A 1 94 ? 9.810 -13.020 12.314 1.00 31.75 1063 ILE A CA 1
ATOM 538 C C . ILE A 1 94 ? 9.603 -11.563 12.742 1.00 28.93 1063 ILE A C 1
ATOM 539 O O . ILE A 1 94 ? 8.963 -11.313 13.744 1.00 29.73 1063 ILE A O 1
ATOM 544 N N . MET A 1 95 ? 10.114 -10.589 11.979 1.00 27.31 1064 MET A N 1
ATOM 545 C CA . MET A 1 95 ? 10.023 -9.190 12.388 1.00 28.79 1064 MET A CA 1
ATOM 546 C C . MET A 1 95 ? 8.873 -8.479 11.674 1.00 28.86 1064 MET A C 1
ATOM 547 O O . MET A 1 95 ? 8.769 -7.263 11.749 1.00 30.66 1064 MET A O 1
ATOM 552 N N . GLN A 1 96 ? 8.036 -9.246 10.965 1.00 30.96 1065 GLN A N 1
ATOM 553 C CA . GLN A 1 96 ? 6.835 -8.751 10.317 1.00 33.86 1065 GLN A CA 1
ATOM 554 C C . GLN A 1 96 ? 7.169 -7.575 9.395 1.00 29.42 1065 GLN A C 1
ATOM 555 O O . GLN A 1 96 ? 6.567 -6.497 9.459 1.00 29.48 1065 GLN A O 1
ATOM 561 N N . ILE A 1 97 ? 8.130 -7.817 8.510 1.00 29.10 1066 ILE A N 1
ATOM 562 C CA . ILE A 1 97 ? 8.564 -6.812 7.549 1.00 28.08 1066 ILE A CA 1
ATOM 563 C C . ILE A 1 97 ? 7.372 -6.518 6.642 1.00 27.56 1066 ILE A C 1
ATOM 564 O O . ILE A 1 97 ? 6.814 -7.450 6.103 1.00 24.48 1066 ILE A O 1
ATOM 569 N N . ASN A 1 98 ? 7.002 -5.244 6.482 1.00 27.68 1067 ASN A N 1
ATOM 570 C CA . ASN A 1 98 ? 5.931 -4.860 5.592 1.00 28.90 1067 ASN A CA 1
ATOM 571 C C . ASN A 1 98 ? 6.352 -5.073 4.133 1.00 29.40 1067 ASN A C 1
ATOM 572 O O . ASN A 1 98 ? 7.434 -4.671 3.725 1.00 25.31 1067 ASN A O 1
ATOM 577 N N . SER A 1 99 ? 5.431 -5.659 3.345 1.00 25.13 1068 SER A N 1
ATOM 578 C CA . SER A 1 99 ? 5.586 -5.965 1.938 1.00 24.39 1068 SER A CA 1
ATOM 579 C C . SER A 1 99 ? 5.885 -4.745 1.052 1.00 23.86 1068 SER A C 1
ATOM 580 O O . SER A 1 99 ? 6.436 -4.906 -0.043 1.00 24.07 1068 SER A O 1
ATOM 583 N N . SER A 1 100 ? 5.573 -3.534 1.514 1.00 24.89 1069 SER A N 1
ATOM 584 C CA . SER A 1 100 ? 5.914 -2.340 0.743 1.00 30.87 1069 SER A CA 1
ATOM 585 C C . SER A 1 100 ? 7.428 -2.183 0.595 1.00 34.21 1069 SER A C 1
ATOM 586 O O . SER A 1 100 ? 7.878 -1.389 -0.254 1.00 27.45 1069 SER A O 1
ATOM 589 N N . HIS A 1 101 ? 8.213 -2.932 1.401 1.00 27.62 1070 HIS A N 1
ATOM 590 C CA . HIS A 1 101 ? 9.662 -2.762 1.313 1.00 30.04 1070 HIS A CA 1
ATOM 591 C C . HIS A 1 101 ? 10.271 -3.641 0.239 1.00 28.51 1070 HIS A C 1
ATOM 592 O O . HIS A 1 101 ? 11.477 -3.559 0.034 1.00 28.35 1070 HIS A O 1
ATOM 599 N N . LEU A 1 102 ? 9.519 -4.601 -0.328 1.00 27.24 1071 LEU A N 1
ATOM 600 C CA . LEU A 1 102 ? 10.166 -5.635 -1.121 1.00 29.84 1071 LEU A CA 1
ATOM 601 C C . LEU A 1 102 ? 10.850 -5.041 -2.354 1.00 33.45 1071 LEU A C 1
ATOM 602 O O . LEU A 1 102 ? 11.866 -5.570 -2.800 1.00 32.31 1071 LEU A O 1
ATOM 607 N N . ASP A 1 103 ? 10.255 -4.004 -2.940 1.00 33.53 1072 ASP A N 1
ATOM 608 C CA . ASP A 1 103 ? 10.801 -3.443 -4.174 1.00 36.50 1072 ASP A CA 1
ATOM 609 C C . ASP A 1 103 ? 12.193 -2.837 -3.915 1.00 33.67 1072 ASP A C 1
ATOM 610 O O . ASP A 1 103 ? 13.151 -3.177 -4.617 1.00 38.05 1072 ASP A O 1
ATOM 615 N N . LEU A 1 104 ? 12.299 -2.003 -2.875 1.00 34.67 1073 LEU A N 1
ATOM 616 C CA . LEU A 1 104 ? 13.577 -1.488 -2.386 1.00 38.47 1073 LEU A CA 1
ATOM 617 C C . LEU A 1 104 ? 14.539 -2.627 -2.050 1.00 35.54 1073 LEU A C 1
ATOM 618 O O . LEU A 1 104 ? 15.671 -2.616 -2.506 1.00 36.06 1073 LEU A O 1
ATOM 623 N N . LEU A 1 105 ? 14.099 -3.653 -1.309 1.00 30.95 1074 LEU A N 1
ATOM 624 C CA . LEU A 1 105 ? 14.976 -4.754 -0.929 1.00 29.56 1074 LEU A CA 1
ATOM 625 C C . LEU A 1 105 ? 15.527 -5.534 -2.131 1.00 34.64 1074 LEU A C 1
ATOM 626 O O . LEU A 1 105 ? 16.624 -6.099 -2.036 1.00 31.90 1074 LEU A O 1
ATOM 631 N N . SER A 1 106 ? 14.792 -5.604 -3.252 1.00 35.43 1075 SER A N 1
ATOM 632 C CA . SER A 1 106 ? 15.277 -6.313 -4.437 1.00 39.24 1075 SER A CA 1
ATOM 633 C C . SER A 1 106 ? 16.547 -5.652 -4.978 1.00 38.80 1075 SER A C 1
ATOM 634 O O . SER A 1 106 ? 17.423 -6.346 -5.481 1.00 46.10 1075 SER A O 1
ATOM 637 N N . LYS A 1 107 ? 16.698 -4.342 -4.771 1.00 39.72 1076 LYS A N 1
ATOM 638 C CA . LYS A 1 107 ? 17.902 -3.627 -5.194 1.00 41.53 1076 LYS A CA 1
ATOM 639 C C . LYS A 1 107 ? 19.137 -4.043 -4.390 1.00 43.90 1076 LYS A C 1
ATOM 640 O O . LYS A 1 107 ? 20.258 -3.751 -4.782 1.00 42.65 1076 LYS A O 1
ATOM 646 N N . PHE A 1 108 ? 18.913 -4.702 -3.245 1.00 39.30 1077 PHE A N 1
ATOM 647 C CA . PHE A 1 108 ? 19.965 -5.201 -2.380 1.00 35.23 1077 PHE A CA 1
ATOM 648 C C . PHE A 1 108 ? 20.066 -6.703 -2.546 1.00 34.04 1077 PHE A C 1
ATOM 649 O O . PHE A 1 108 ? 20.753 -7.364 -1.775 1.00 36.49 1077 PHE A O 1
ATOM 657 N N . ASN A 1 109 ? 19.304 -7.223 -3.514 1.00 40.74 1078 ASN A N 1
ATOM 658 C CA . ASN A 1 109 ? 19.238 -8.650 -3.778 1.00 42.02 1078 ASN A CA 1
ATOM 659 C C . ASN A 1 109 ? 18.676 -9.412 -2.570 1.00 35.82 1078 ASN A C 1
ATOM 660 O O . ASN A 1 109 ? 19.144 -10.495 -2.199 1.00 38.35 1078 ASN A O 1
ATOM 665 N N . ILE A 1 110 ? 17.664 -8.829 -1.936 1.00 36.42 1079 ILE A N 1
ATOM 666 C CA . ILE A 1 110 ? 16.973 -9.480 -0.840 1.00 36.07 1079 ILE A CA 1
ATOM 667 C C . ILE A 1 110 ? 15.572 -9.767 -1.371 1.00 32.29 1079 ILE A C 1
ATOM 668 O O . ILE A 1 110 ? 14.860 -8.860 -1.783 1.00 34.84 1079 ILE A O 1
ATOM 673 N N . SER A 1 111 ? 15.213 -11.041 -1.371 1.00 31.43 1080 SER A N 1
ATOM 674 C CA . SER A 1 111 ? 13.938 -11.485 -1.869 1.00 34.60 1080 SER A CA 1
ATOM 675 C C . SER A 1 111 ? 13.042 -11.764 -0.675 1.00 37.61 1080 SER A C 1
ATOM 676 O O . SER A 1 111 ? 13.543 -11.973 0.444 1.00 34.27 1080 SER A O 1
ATOM 679 N N . GLU A 1 112 ? 11.755 -11.903 -0.994 1.00 32.74 1081 GLU A N 1
ATOM 680 C CA . GLU A 1 112 ? 10.738 -12.320 -0.046 1.00 35.22 1081 GLU A CA 1
ATOM 681 C C . GLU A 1 112 ? 11.097 -13.687 0.542 1.00 35.92 1081 GLU A C 1
ATOM 682 O O . GLU A 1 112 ? 10.988 -13.914 1.750 1.00 29.24 1081 GLU A O 1
ATOM 688 N N . ASP A 1 113 ? 11.585 -14.597 -0.298 1.00 32.65 1082 ASP A N 1
ATOM 689 C CA . ASP A 1 113 ? 12.019 -15.895 0.185 1.00 37.85 1082 ASP A CA 1
ATOM 690 C C . ASP A 1 113 ? 13.138 -15.777 1.225 1.00 35.77 1082 ASP A C 1
ATOM 691 O O . ASP A 1 113 ? 13.106 -16.519 2.201 1.00 33.67 1082 ASP A O 1
ATOM 696 N N . ASP A 1 114 ? 14.148 -14.932 0.977 1.00 35.56 1083 ASP A N 1
ATOM 697 C CA . ASP A 1 114 ? 15.207 -14.693 1.956 1.00 36.87 1083 ASP A CA 1
ATOM 698 C C . ASP A 1 114 ? 14.639 -14.229 3.292 1.00 31.85 1083 ASP A C 1
ATOM 699 O O . ASP A 1 114 ? 15.121 -14.670 4.318 1.00 33.34 1083 ASP A O 1
ATOM 704 N N . LEU A 1 115 ? 13.658 -13.296 3.272 1.00 27.65 1084 LEU A N 1
ATOM 705 C CA . LEU A 1 115 ? 13.050 -12.783 4.495 1.00 26.84 1084 LEU A CA 1
ATOM 706 C C . LEU A 1 115 ? 12.286 -13.867 5.236 1.00 27.90 1084 LEU A C 1
ATOM 707 O O . LEU A 1 115 ? 12.132 -13.754 6.450 1.00 29.28 1084 LEU A O 1
ATOM 712 N N . LEU A 1 116 ? 11.783 -14.878 4.499 1.00 30.46 1085 LEU A N 1
ATOM 713 C CA . LEU A 1 116 ? 10.989 -15.953 5.076 1.00 31.67 1085 LEU A CA 1
ATOM 714 C C . LEU A 1 116 ? 11.878 -17.084 5.597 1.00 31.24 1085 LEU A C 1
ATOM 715 O O . LEU A 1 116 ? 11.541 -17.725 6.585 1.00 40.14 1085 LEU A O 1
ATOM 720 N N . ASN A 1 117 ? 12.987 -17.384 4.928 1.00 29.53 1086 ASN A N 1
ATOM 721 C CA . ASN A 1 117 ? 13.725 -18.592 5.268 1.00 30.92 1086 ASN A CA 1
ATOM 722 C C . ASN A 1 117 ? 14.980 -18.286 6.078 1.00 32.81 1086 ASN A C 1
ATOM 723 O O . ASN A 1 117 ? 15.694 -19.223 6.455 1.00 28.22 1086 ASN A O 1
ATOM 728 N N . ASP A 1 118 ? 15.279 -16.997 6.300 1.00 29.08 1087 ASP A N 1
ATOM 729 C CA . ASP A 1 118 ? 16.464 -16.649 7.078 1.00 30.83 1087 ASP A CA 1
ATOM 730 C C . ASP A 1 118 ? 16.112 -15.590 8.119 1.00 30.57 1087 ASP A C 1
ATOM 731 O O . ASP A 1 118 ? 16.028 -14.412 7.798 1.00 25.63 1087 ASP A O 1
ATOM 736 N N . ALA A 1 119 ? 15.934 -16.021 9.369 1.00 29.04 1088 ALA A N 1
ATOM 737 C CA . ALA A 1 119 ? 15.538 -15.126 10.442 1.00 30.58 1088 ALA A CA 1
ATOM 738 C C . ALA A 1 119 ? 16.565 -14.014 10.620 1.00 30.37 1088 ALA A C 1
ATOM 739 O O . ALA A 1 119 ? 16.172 -12.870 10.886 1.00 27.21 1088 ALA A O 1
ATOM 741 N N . CYS A 1 120 ? 17.862 -14.341 10.484 1.00 25.83 1089 CYS A N 1
ATOM 742 C CA . CYS A 1 120 ? 18.911 -13.337 10.641 1.00 30.50 1089 CYS A CA 1
ATOM 743 C C . CYS A 1 120 ? 18.880 -12.226 9.596 1.00 28.86 1089 CYS A C 1
ATOM 744 O O . CYS A 1 120 ? 19.141 -11.075 9.942 1.00 26.98 1089 CYS A O 1
ATOM 747 N N . ILE A 1 121 ? 18.605 -12.574 8.346 1.00 27.42 1090 ILE A N 1
ATOM 748 C CA . ILE A 1 121 ? 18.388 -11.573 7.311 1.00 28.17 1090 ILE A CA 1
ATOM 749 C C . ILE A 1 121 ? 17.132 -10.757 7.626 1.00 26.19 1090 ILE A C 1
ATOM 750 O O . ILE A 1 121 ? 17.139 -9.557 7.456 1.00 26.35 1090 ILE A O 1
ATOM 755 N N . ASN A 1 122 ? 16.048 -11.414 8.041 1.00 24.76 1091 ASN A N 1
ATOM 756 C CA . ASN A 1 122 ? 14.811 -10.736 8.406 1.00 26.45 1091 ASN A CA 1
ATOM 757 C C . ASN A 1 122 ? 15.083 -9.668 9.472 1.00 28.28 1091 ASN A C 1
ATOM 758 O O . ASN A 1 122 ? 14.733 -8.487 9.330 1.00 23.34 1091 ASN A O 1
ATOM 763 N N . ILE A 1 123 ? 15.798 -10.068 10.521 1.00 25.84 1092 ILE A N 1
ATOM 764 C CA . ILE A 1 123 ? 16.124 -9.142 11.592 1.00 24.72 1092 ILE A CA 1
ATOM 765 C C . ILE A 1 123 ? 17.062 -8.017 11.143 1.00 25.13 1092 ILE A C 1
ATOM 766 O O . ILE A 1 123 ? 16.882 -6.903 11.605 1.00 25.81 1092 ILE A O 1
ATOM 771 N N . SER A 1 124 ? 18.062 -8.296 10.305 1.00 25.90 1093 SER A N 1
ATOM 772 C CA . SER A 1 124 ? 18.937 -7.270 9.761 1.00 29.50 1093 SER A CA 1
ATOM 773 C C . SER A 1 124 ? 18.146 -6.252 8.953 1.00 28.43 1093 SER A C 1
ATOM 774 O O . SER A 1 124 ? 18.406 -5.054 9.043 1.00 25.40 1093 SER A O 1
ATOM 777 N N . VAL A 1 125 ? 17.178 -6.747 8.178 1.00 24.63 1094 VAL A N 1
ATOM 778 C CA . VAL A 1 125 ? 16.288 -5.868 7.445 1.00 24.10 1094 VAL A CA 1
ATOM 779 C C . VAL A 1 125 ? 15.431 -5.030 8.384 1.00 23.98 1094 VAL A C 1
ATOM 780 O O . VAL A 1 125 ? 15.231 -3.841 8.134 1.00 26.68 1094 VAL A O 1
ATOM 784 N N . ALA A 1 126 ? 14.893 -5.618 9.443 1.00 23.57 1095 ALA A N 1
ATOM 785 C CA . ALA A 1 126 ? 14.103 -4.846 10.379 1.00 24.20 1095 ALA A CA 1
ATOM 786 C C . ALA A 1 126 ? 14.952 -3.722 10.963 1.00 26.02 1095 ALA A C 1
ATOM 787 O O . ALA A 1 126 ? 14.436 -2.617 11.163 1.00 28.00 1095 ALA A O 1
ATOM 789 N N . GLY A 1 127 ? 16.226 -4.032 11.275 1.00 26.34 1096 GLY A N 1
ATOM 790 C CA . GLY A 1 127 ? 17.168 -3.046 11.789 1.00 26.10 1096 GLY A CA 1
ATOM 791 C C . GLY A 1 127 ? 17.344 -1.877 10.819 1.00 27.60 1096 GLY A C 1
ATOM 792 O O . GLY A 1 127 ? 17.332 -0.712 11.223 1.00 25.71 1096 GLY A O 1
ATOM 793 N N . TYR A 1 128 ? 17.516 -2.212 9.532 1.00 26.19 1097 TYR A N 1
ATOM 794 C CA . TYR A 1 128 ? 17.583 -1.226 8.471 1.00 24.47 1097 TYR A CA 1
ATOM 795 C C . TYR A 1 128 ? 16.338 -0.342 8.447 1.00 23.93 1097 TYR A C 1
ATOM 796 O O . TYR A 1 128 ? 16.467 0.880 8.329 1.00 22.85 1097 TYR A O 1
ATOM 805 N N . ILE A 1 129 ? 15.145 -0.937 8.538 1.00 21.75 1098 ILE A N 1
ATOM 806 C CA . ILE A 1 129 ? 13.910 -0.166 8.453 1.00 24.55 1098 ILE A CA 1
ATOM 807 C C . ILE A 1 129 ? 13.777 0.777 9.654 1.00 28.93 1098 ILE A C 1
ATOM 808 O O . ILE A 1 129 ? 13.448 1.951 9.493 1.00 28.02 1098 ILE A O 1
ATOM 813 N N A LEU A 1 130 ? 14.030 0.262 10.857 0.47 26.39 1099 LEU A N 1
ATOM 814 N N B LEU A 1 130 ? 13.997 0.252 10.864 0.53 27.06 1099 LEU A N 1
ATOM 815 C CA A LEU A 1 130 ? 13.898 1.091 12.037 0.47 25.74 1099 LEU A CA 1
ATOM 816 C CA B LEU A 1 130 ? 13.946 1.079 12.056 0.53 27.05 1099 LEU A CA 1
ATOM 817 C C A LEU A 1 130 ? 14.988 2.167 12.054 0.47 24.55 1099 LEU A C 1
ATOM 818 C C B LEU A 1 130 ? 14.968 2.199 11.962 0.53 25.12 1099 LEU A C 1
ATOM 819 O O A LEU A 1 130 ? 14.733 3.290 12.477 0.47 28.31 1099 LEU A O 1
ATOM 820 O O B LEU A 1 130 ? 14.648 3.346 12.247 0.53 29.04 1099 LEU A O 1
ATOM 829 N N . ALA A 1 131 ? 16.186 1.855 11.551 1.00 24.74 1100 ALA A N 1
ATOM 830 C CA . ALA A 1 131 ? 17.251 2.826 11.426 1.00 27.16 1100 ALA A CA 1
ATOM 831 C C . ALA A 1 131 ? 16.881 3.937 10.445 1.00 26.78 1100 ALA A C 1
ATOM 832 O O . ALA A 1 131 ? 17.179 5.097 10.707 1.00 26.94 1100 ALA A O 1
ATOM 834 N N . SER A 1 132 ? 16.247 3.593 9.327 1.00 24.95 1101 SER A N 1
ATOM 835 C CA . SER A 1 132 ? 15.729 4.586 8.403 1.00 26.16 1101 SER A CA 1
ATOM 836 C C . SER A 1 132 ? 14.682 5.469 9.060 1.00 27.13 1101 SER A C 1
ATOM 837 O O . SER A 1 132 ? 14.632 6.679 8.793 1.00 27.14 1101 SER A O 1
ATOM 840 N N . ASN A 1 133 ? 13.835 4.855 9.876 1.00 27.63 1102 ASN A N 1
ATOM 841 C CA . ASN A 1 133 ? 12.792 5.597 10.572 1.00 29.87 1102 ASN A CA 1
ATOM 842 C C . ASN A 1 133 ? 13.401 6.593 11.558 1.00 30.32 1102 ASN A C 1
ATOM 843 O O . ASN A 1 133 ? 12.924 7.734 11.640 1.00 29.01 1102 ASN A O 1
ATOM 848 N N . ILE A 1 134 ? 14.436 6.155 12.280 1.00 27.08 1103 ILE A N 1
ATOM 849 C CA . ILE A 1 134 ? 15.182 7.000 13.210 1.00 26.97 1103 ILE A CA 1
ATOM 850 C C . ILE A 1 134 ? 15.851 8.174 12.474 1.00 28.89 1103 ILE A C 1
ATOM 851 O O . ILE A 1 134 ? 15.767 9.325 12.902 1.00 28.00 1103 ILE A O 1
ATOM 856 N N . LYS A 1 135 ? 16.509 7.915 11.348 1.00 26.72 1104 LYS A N 1
ATOM 857 C CA . LYS A 1 135 ? 17.105 8.989 10.564 1.00 27.71 1104 LYS A CA 1
ATOM 858 C C . LYS A 1 135 ? 16.047 10.014 10.132 1.00 31.05 1104 LYS A C 1
ATOM 859 O O . LYS A 1 135 ? 16.273 11.232 10.098 1.00 28.15 1104 LYS A O 1
ATOM 865 N N . SER A 1 136 ? 14.867 9.506 9.812 1.00 29.12 1105 SER A N 1
ATOM 866 C CA . SER A 1 136 ? 13.781 10.304 9.261 1.00 29.79 1105 SER A CA 1
ATOM 867 C C . SER A 1 136 ? 13.001 11.077 10.328 1.00 35.06 1105 SER A C 1
ATOM 868 O O . SER A 1 136 ? 12.615 12.234 10.116 1.00 29.80 1105 SER A O 1
ATOM 871 N N . ARG A 1 137 ? 12.723 10.431 11.468 1.00 31.60 1106 ARG A N 1
ATOM 872 C CA . ARG A 1 137 ? 11.840 10.991 12.470 1.00 34.19 1106 ARG A CA 1
ATOM 873 C C . ARG A 1 137 ? 12.570 11.396 13.744 1.00 35.43 1106 ARG A C 1
ATOM 874 O O . ARG A 1 137 ? 11.964 12.014 14.601 1.00 41.79 1106 ARG A O 1
ATOM 882 N N . GLY A 1 138 ? 13.846 11.058 13.881 1.00 34.62 1107 GLY A N 1
ATOM 883 C CA . GLY A 1 138 ? 14.538 11.176 15.152 1.00 34.77 1107 GLY A CA 1
ATOM 884 C C . GLY A 1 138 ? 14.510 9.863 15.922 1.00 35.74 1107 GLY A C 1
ATOM 885 O O . GLY A 1 138 ? 13.723 8.974 15.600 1.00 29.52 1107 GLY A O 1
ATOM 886 N N . ASN A 1 139 ? 15.380 9.753 16.928 1.00 36.47 1108 ASN A N 1
ATOM 887 C CA . ASN A 1 139 ? 15.487 8.526 17.709 1.00 39.84 1108 ASN A CA 1
ATOM 888 C C . ASN A 1 139 ? 14.476 8.570 18.844 1.00 33.52 1108 ASN A C 1
ATOM 889 O O . ASN A 1 139 ? 14.830 8.590 20.007 1.00 35.41 1108 ASN A O 1
ATOM 894 N N . THR A 1 140 ? 13.207 8.492 18.449 1.00 33.88 1109 THR A N 1
ATOM 895 C CA . THR A 1 140 ? 12.069 8.608 19.334 1.00 34.05 1109 THR A CA 1
ATOM 896 C C . THR A 1 140 ? 11.107 7.455 19.070 1.00 36.31 1109 THR A C 1
ATOM 897 O O . THR A 1 140 ? 11.267 6.713 18.093 1.00 33.98 1109 THR A O 1
ATOM 901 N N . TRP A 1 141 ? 10.101 7.340 19.948 1.00 33.82 1110 TRP A N 1
ATOM 902 C CA . TRP A 1 141 ? 9.102 6.305 19.831 1.00 33.53 1110 TRP A CA 1
ATOM 903 C C . TRP A 1 141 ? 8.316 6.471 18.537 1.00 38.75 1110 TRP A C 1
ATOM 904 O O . TRP A 1 141 ? 7.775 5.492 18.024 1.00 30.97 1110 TRP A O 1
ATOM 915 N N . ASP A 1 142 ? 8.294 7.692 17.976 1.00 37.27 1111 ASP A N 1
ATOM 916 C CA . ASP A 1 142 ? 7.649 7.890 16.691 1.00 35.93 1111 ASP A CA 1
ATOM 917 C C . ASP A 1 142 ? 8.289 7.008 15.608 1.00 31.76 1111 ASP A C 1
ATOM 918 O O . ASP A 1 142 ? 7.591 6.606 14.676 1.00 34.30 1111 ASP A O 1
ATOM 923 N N . ALA A 1 143 ? 9.602 6.742 15.698 1.00 30.72 1112 ALA A N 1
ATOM 924 C CA . ALA A 1 143 ? 10.282 5.897 14.726 1.00 34.20 1112 ALA A CA 1
ATOM 925 C C . ALA A 1 143 ? 9.793 4.443 14.811 1.00 33.15 1112 ALA A C 1
ATOM 926 O O . ALA A 1 143 ? 9.672 3.749 13.796 1.00 31.11 1112 ALA A O 1
ATOM 928 N N 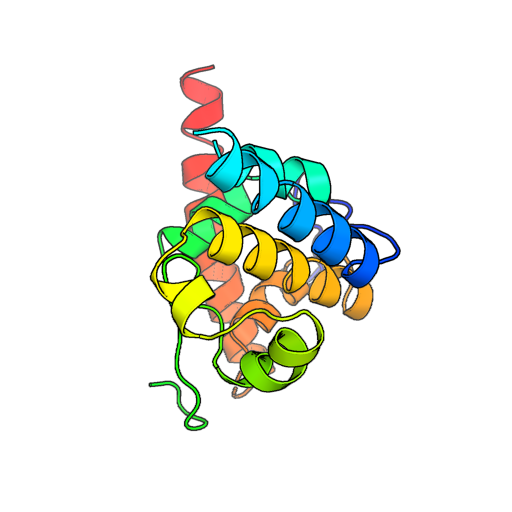. VAL A 1 144 ? 9.485 3.990 16.019 1.00 30.26 1113 VAL A N 1
ATOM 929 C CA . VAL A 1 144 ? 8.909 2.670 16.229 1.00 29.55 1113 VAL A CA 1
ATOM 930 C C . VAL A 1 144 ? 7.458 2.612 15.763 1.00 30.78 1113 VAL A C 1
ATOM 931 O O . VAL A 1 144 ? 7.031 1.655 15.100 1.00 28.55 1113 VAL A O 1
ATOM 935 N N . GLY A 1 145 ? 6.671 3.642 16.074 1.00 34.23 1114 GLY A N 1
ATOM 936 C CA . GLY A 1 145 ? 5.307 3.710 15.554 1.00 34.68 1114 GLY A CA 1
ATOM 937 C C . GLY A 1 145 ? 5.268 3.586 14.031 1.00 30.53 1114 GLY A C 1
ATOM 938 O O . GLY A 1 145 ? 4.463 2.854 13.493 1.00 37.44 1114 GLY A O 1
ATOM 939 N N . ALA A 1 146 ? 6.182 4.270 13.348 1.00 30.85 1115 ALA A N 1
ATOM 940 C CA . ALA A 1 146 ? 6.247 4.269 11.898 1.00 34.25 1115 ALA A CA 1
ATOM 941 C C . ALA A 1 146 ? 6.587 2.874 11.348 1.00 35.31 1115 ALA A C 1
ATOM 942 O O . ALA A 1 146 ? 6.431 2.626 10.149 1.00 35.75 1115 ALA A O 1
ATOM 944 N N . TYR A 1 147 ? 7.101 1.979 12.192 1.00 32.01 1116 TYR A N 1
ATOM 945 C CA . TYR A 1 147 ? 7.516 0.661 11.724 1.00 32.13 1116 TYR A CA 1
ATOM 946 C C . TYR A 1 147 ? 6.270 -0.099 11.263 1.00 29.46 1116 TYR A C 1
ATOM 947 O O . TYR A 1 147 ? 6.344 -0.884 10.330 1.00 30.64 1116 TYR A O 1
ATOM 956 N N . ASN A 1 148 ? 5.151 0.110 11.961 1.00 31.68 1117 ASN A N 1
ATOM 957 C CA . ASN A 1 148 ? 3.897 -0.506 11.590 1.00 39.36 1117 ASN A CA 1
ATOM 958 C C . ASN A 1 148 ? 3.324 0.320 10.429 1.00 40.92 1117 ASN A C 1
ATOM 959 O O . ASN A 1 148 ? 3.597 0.003 9.263 1.00 52.60 1117 ASN A O 1
ATOM 964 N N . ALA A 1 149 ? 2.664 1.437 10.734 1.00 48.09 1118 ALA A N 1
ATOM 965 C CA . ALA A 1 149 ? 2.489 2.522 9.768 1.00 62.48 1118 ALA A CA 1
ATOM 966 C C . ALA A 1 149 ? 3.848 3.170 9.458 1.00 62.04 1118 ALA A C 1
ATOM 967 O O . ALA A 1 149 ? 3.884 4.158 8.677 1.00 65.26 1118 ALA A O 1
ATOM 969 N N . ASN A 1 156 ? -6.639 7.294 11.948 1.00 71.73 1125 ASN A N 1
ATOM 970 C CA . ASN A 1 156 ? -5.664 6.727 10.977 1.00 78.77 1125 ASN A CA 1
ATOM 971 C C . ASN A 1 156 ? -4.253 6.934 11.539 1.00 76.14 1125 ASN A C 1
ATOM 972 O O . ASN A 1 156 ? -4.013 6.629 12.701 1.00 69.46 1125 ASN A O 1
ATOM 977 N N . ALA A 1 157 ? -3.355 7.532 10.748 1.00 72.80 1126 ALA A N 1
ATOM 978 C CA . ALA A 1 157 ? -1.923 7.274 10.836 1.00 74.74 1126 ALA A CA 1
ATOM 979 C C . ALA A 1 157 ? -1.373 7.583 12.226 1.00 70.05 1126 ALA A C 1
ATOM 980 O O . ALA A 1 157 ? -0.777 6.720 12.863 1.00 72.83 1126 ALA A O 1
ATOM 982 N N . VAL A 1 158 ? -1.547 8.823 12.682 1.00 61.31 1127 VAL A N 1
ATOM 983 C CA . VAL A 1 158 ? -0.865 9.284 13.878 1.00 64.86 1127 VAL A CA 1
ATOM 984 C C . VAL A 1 158 ? -1.254 8.399 15.066 1.00 59.66 1127 VAL A C 1
ATOM 985 O O . VAL A 1 158 ? -0.392 7.999 15.853 1.00 47.59 1127 VAL A O 1
ATOM 989 N N . GLU A 1 159 ? -2.543 8.051 15.161 1.00 55.05 1128 GLU A N 1
ATOM 990 C CA . GLU A 1 159 ? -3.055 7.360 16.330 1.00 58.30 1128 GLU A CA 1
ATOM 991 C C . GLU A 1 159 ? -2.657 5.882 16.292 1.00 55.53 1128 GLU A C 1
ATOM 992 O O . GLU A 1 159 ? -2.484 5.256 17.343 1.00 44.98 1128 GLU A O 1
ATOM 998 N N . LEU A 1 160 ? -2.540 5.322 15.083 1.00 51.95 1129 LEU A N 1
ATOM 999 C CA . LEU A 1 160 ? -2.195 3.915 14.944 1.00 56.19 1129 LEU A CA 1
ATOM 1000 C C . LEU A 1 160 ? -0.712 3.712 15.232 1.00 49.75 1129 LEU A C 1
ATOM 1001 O O . LEU A 1 160 ? -0.354 2.737 15.873 1.00 57.91 1129 LEU A O 1
ATOM 1006 N N . ARG A 1 161 ? 0.128 4.659 14.803 1.00 53.90 1130 ARG A N 1
ATOM 1007 C CA . ARG A 1 161 ? 1.519 4.699 15.218 1.00 56.40 1130 ARG A CA 1
ATOM 1008 C C . ARG A 1 161 ? 1.604 4.714 16.738 1.00 54.45 1130 ARG A C 1
ATOM 1009 O O . ARG A 1 161 ? 2.471 4.057 17.310 1.00 42.60 1130 ARG A O 1
ATOM 1017 N N . ARG A 1 162 ? 0.735 5.506 17.382 1.00 48.57 1131 ARG A N 1
ATOM 1018 C CA . ARG A 1 162 ? 0.852 5.695 18.813 1.00 42.52 1131 ARG A CA 1
ATOM 1019 C C . ARG A 1 162 ? 0.520 4.378 19.505 1.00 37.21 1131 ARG A C 1
ATOM 1020 O O . ARG A 1 162 ? 1.234 3.960 20.413 1.00 42.51 1131 ARG A O 1
ATOM 1028 N N . GLN A 1 163 ? -0.569 3.734 19.084 1.00 36.96 1132 GLN A N 1
ATOM 1029 C CA . GLN A 1 163 ? -0.976 2.486 19.695 1.00 40.21 1132 GLN A CA 1
ATOM 1030 C C . GLN A 1 163 ? 0.119 1.444 19.505 1.00 41.08 1132 GLN A C 1
ATOM 1031 O O . GLN A 1 163 ? 0.417 0.643 20.399 1.00 37.20 1132 GLN A O 1
ATOM 1037 N N . TYR A 1 164 ? 0.729 1.448 18.322 1.00 35.88 1133 TYR A N 1
ATOM 1038 C CA . TYR A 1 164 ? 1.721 0.429 18.067 1.00 34.76 1133 TYR A CA 1
ATOM 1039 C C . TYR A 1 164 ? 2.942 0.681 18.938 1.00 31.44 1133 TYR A C 1
ATOM 1040 O O . TYR A 1 164 ? 3.425 -0.244 19.590 1.00 36.46 1133 TYR A O 1
ATOM 1049 N N . ALA A 1 165 ? 3.448 1.912 18.941 1.00 34.13 1134 ALA A N 1
ATOM 1050 C CA . ALA A 1 165 ? 4.617 2.264 19.735 1.00 34.15 1134 ALA A CA 1
ATOM 1051 C C . ALA A 1 165 ? 4.400 1.940 21.214 1.00 38.06 1134 ALA A C 1
ATOM 1052 O O . ALA A 1 165 ? 5.319 1.489 21.905 1.00 34.31 1134 ALA A O 1
ATOM 1054 N N . MET A 1 166 ? 3.177 2.177 21.695 1.00 42.57 1135 MET A N 1
ATOM 1055 C CA . MET A 1 166 ? 2.835 1.893 23.085 1.00 48.50 1135 MET A CA 1
ATOM 1056 C C . MET A 1 166 ? 2.898 0.393 23.351 1.00 40.86 1135 MET A C 1
ATOM 1057 O O . MET A 1 166 ? 3.408 -0.012 24.390 1.00 36.64 1135 MET A O 1
ATOM 1062 N N . LYS A 1 167 ? 2.381 -0.434 22.422 1.00 37.85 1136 LYS A N 1
ATOM 1063 C CA . LYS A 1 167 ? 2.502 -1.885 22.562 1.00 39.60 1136 LYS A CA 1
ATOM 1064 C C . LYS A 1 167 ? 3.967 -2.289 22.694 1.00 40.23 1136 LYS A C 1
ATOM 1065 O O . LYS A 1 167 ? 4.326 -3.073 23.564 1.00 40.51 1136 LYS A O 1
ATOM 1071 N N . ILE A 1 168 ? 4.817 -1.792 21.783 1.00 33.76 1137 ILE A N 1
ATOM 1072 C CA . ILE A 1 168 ? 6.227 -2.134 21.811 1.00 31.61 1137 ILE A CA 1
ATOM 1073 C C . ILE A 1 168 ? 6.850 -1.619 23.115 1.00 33.05 1137 ILE A C 1
ATOM 1074 O O . ILE A 1 168 ? 7.721 -2.262 23.700 1.00 31.44 1137 ILE A O 1
ATOM 1079 N N . TYR A 1 169 ? 6.460 -0.411 23.518 1.00 35.14 1138 TYR A N 1
ATOM 1080 C CA . TYR A 1 169 ? 7.041 0.214 24.698 1.00 36.95 1138 TYR A CA 1
ATOM 1081 C C . TYR A 1 169 ? 6.789 -0.653 25.928 1.00 37.34 1138 TYR A C 1
ATOM 1082 O O . TYR A 1 169 ? 7.684 -0.813 26.748 1.00 37.11 1138 TYR A O 1
ATOM 1091 N N . LYS A 1 170 ? 5.559 -1.171 26.043 1.00 37.08 1139 LYS A N 1
ATOM 1092 C CA . LYS A 1 170 ? 5.156 -2.023 27.150 1.00 44.41 1139 LYS A CA 1
ATOM 1093 C C . LYS A 1 170 ? 5.938 -3.327 27.159 1.00 43.75 1139 LYS A C 1
ATOM 1094 O O . LYS A 1 170 ? 6.377 -3.748 28.210 1.00 38.78 1139 LYS A O 1
ATOM 1100 N N . THR A 1 171 ? 6.045 -4.007 26.010 1.00 37.43 1140 THR A N 1
ATOM 1101 C CA . THR A 1 171 ? 6.824 -5.231 25.961 1.00 35.35 1140 THR A CA 1
ATOM 1102 C C . THR A 1 171 ? 8.294 -4.958 26.271 1.00 36.13 1140 THR A C 1
ATOM 1103 O O . THR A 1 171 ? 8.955 -5.763 26.942 1.00 36.81 1140 THR A O 1
ATOM 1107 N N . TYR A 1 172 ? 8.817 -3.861 25.703 1.00 32.74 1141 TYR A N 1
ATOM 1108 C CA . TYR A 1 172 ? 10.187 -3.438 25.911 1.00 33.25 1141 TYR A CA 1
ATOM 1109 C C . TYR A 1 172 ? 10.505 -3.337 27.415 1.00 33.05 1141 TYR A C 1
ATOM 1110 O O . TYR A 1 172 ? 11.546 -3.809 27.860 1.00 35.11 1141 TYR A O 1
ATOM 1119 N N . THR A 1 173 ? 9.638 -2.687 28.183 1.00 38.33 1142 THR A N 1
ATOM 1120 C CA . THR A 1 173 ? 9.918 -2.377 29.586 1.00 44.15 1142 THR A CA 1
ATOM 1121 C C . THR A 1 173 ? 9.955 -3.653 30.412 1.00 39.88 1142 THR A C 1
ATOM 1122 O O . THR A 1 173 ? 10.875 -3.830 31.212 1.00 43.57 1142 THR A O 1
ATOM 1126 N N . LYS A 1 174 ? 9.008 -4.552 30.127 1.00 39.66 1143 LYS A N 1
ATOM 1127 C CA . LYS A 1 174 ? 8.993 -5.904 30.661 1.00 47.34 1143 LYS A CA 1
ATOM 1128 C C . LYS A 1 174 ? 10.281 -6.671 30.352 1.00 53.22 1143 LYS A C 1
ATOM 1129 O O . LYS A 1 174 ? 10.795 -7.384 31.216 1.00 42.90 1143 LYS A O 1
ATOM 1135 N N . LEU A 1 175 ? 10.750 -6.619 29.092 1.00 40.57 1144 LEU A N 1
ATOM 1136 C CA . LEU A 1 175 ? 11.971 -7.323 28.735 1.00 40.29 1144 LEU A CA 1
ATOM 1137 C C . LEU A 1 175 ? 13.147 -6.681 29.462 1.00 37.97 1144 LEU A C 1
ATOM 1138 O O . LEU A 1 175 ? 14.023 -7.390 29.911 1.00 35.87 1144 LEU A O 1
ATOM 1143 N N . LYS A 1 176 ? 13.174 -5.351 29.547 1.00 38.14 1145 LYS A N 1
ATOM 1144 C CA . LYS A 1 176 ? 14.269 -4.662 30.202 1.00 45.73 1145 LYS A CA 1
ATOM 1145 C C . LYS A 1 176 ? 14.257 -4.990 31.708 1.00 51.18 1145 LYS A C 1
ATOM 1146 O O . LYS A 1 176 ? 15.297 -5.294 32.296 1.00 47.10 1145 LYS A O 1
ATOM 1152 N N . ASN A 1 177 ? 13.060 -4.981 32.312 1.00 47.27 1146 ASN A N 1
ATOM 1153 C CA A ASN A 1 177 ? 12.890 -5.206 33.743 0.58 49.65 1146 ASN A CA 1
ATOM 1154 C CA B ASN A 1 177 ? 12.936 -5.185 33.739 0.42 48.42 1146 ASN A CA 1
ATOM 1155 C C . ASN A 1 177 ? 13.438 -6.582 34.085 1.00 49.53 1146 ASN A C 1
ATOM 1156 O O . ASN A 1 177 ? 14.296 -6.721 34.957 1.00 51.07 1146 ASN A O 1
ATOM 1165 N N . ASN A 1 178 ? 12.930 -7.584 33.361 1.00 47.72 1147 ASN A N 1
ATOM 1166 C CA . ASN A 1 178 ? 13.376 -8.955 33.516 1.00 48.46 1147 ASN A CA 1
ATOM 1167 C C . ASN A 1 178 ? 14.899 -9.039 33.389 1.00 56.94 1147 ASN A C 1
ATOM 1168 O O . ASN A 1 178 ? 15.555 -9.724 34.179 1.00 52.54 1147 ASN A O 1
ATOM 1173 N N . GLU A 1 179 ? 15.465 -8.335 32.397 1.00 53.55 1148 GLU A N 1
ATOM 1174 C CA . GLU A 1 179 ? 16.889 -8.450 32.121 1.00 57.27 1148 GLU A CA 1
ATOM 1175 C C . GLU A 1 179 ? 17.698 -7.878 33.282 1.00 53.46 1148 GLU A C 1
ATOM 1176 O O . GLU A 1 179 ? 18.736 -8.423 33.625 1.00 49.79 1148 GLU A O 1
ATOM 1182 N N . GLN A 1 180 ? 17.253 -6.745 33.833 1.00 55.89 1149 GLN A N 1
ATOM 1183 C CA . GLN A 1 180 ? 17.923 -6.119 34.963 1.00 62.96 1149 GLN A CA 1
ATOM 1184 C C . GLN A 1 180 ? 17.945 -7.060 36.163 1.00 59.64 1149 GLN A C 1
ATOM 1185 O O . GLN A 1 180 ? 18.951 -7.152 36.849 1.00 67.18 1149 GLN A O 1
ATOM 1191 N N . ILE A 1 181 ? 16.855 -7.798 36.380 1.00 61.45 1150 ILE A N 1
ATOM 1192 C CA . ILE A 1 181 ? 16.759 -8.694 37.520 1.00 59.35 1150 ILE A CA 1
ATOM 1193 C C . ILE A 1 181 ? 17.783 -9.813 37.383 1.00 67.72 1150 ILE A C 1
ATOM 1194 O O . ILE A 1 181 ? 18.523 -10.090 38.321 1.00 65.24 1150 ILE A O 1
ATOM 1199 N N . ILE A 1 182 ? 17.825 -10.458 36.217 1.00 70.00 1151 ILE A N 1
ATOM 1200 C CA . ILE A 1 182 ? 18.621 -11.666 36.086 1.00 73.85 1151 ILE A CA 1
ATOM 1201 C C . ILE A 1 182 ? 20.053 -11.333 35.647 1.00 77.10 1151 ILE A C 1
ATOM 1202 O O . ILE A 1 182 ? 20.815 -12.235 35.312 1.00 78.20 1151 ILE A O 1
ATOM 1207 N N . ASP A 1 183 ? 20.439 -10.052 35.668 1.00 76.93 1152 ASP A N 1
ATOM 1208 C CA . ASP A 1 183 ? 21.831 -9.678 35.448 1.00 90.41 1152 ASP A CA 1
ATOM 1209 C C . ASP A 1 183 ? 22.409 -9.125 36.763 1.00 92.49 1152 ASP A C 1
ATOM 1210 O O . ASP A 1 183 ? 22.124 -9.734 37.814 1.00 95.15 1152 ASP A O 1
#

Sequence (152 aa):
AQFLDQLLPKTAGVSSPEQVLIEEIKKRRHLATASGDCFEITGKAYNIDPLILKAIAWNINKNGTYDIGIMQINSSHLDLLSKFNISEDDLLNDACINISVAGYILLASNIKSRGNTWDAVGAYNANAVELRRQYAMKIYKTYTKLKNNNEQIID

Organism: Escherichia coli (NCBI:txid562)

InterPro domains:
  IPR008258 Transglycosylase SLT domain 1 [PF01464] (20-133)
  IPR023346 Lysozyme-like domain superfamily [SSF53955] (20-145)

Foldseek 3Di:
DPQQPDAAPQAAFDPDLVVLLLVQVVVVVVVVVVVPLLVVLCVSGRHDSLLQVLQLPDCDPVRWWFAASNGQTPVCQVVVVVSVQHSVNCHPPVSNVSNVLSSQLSVLCNVPNRGLLSVLPRVNVRPVSSVVRSVSSVVSSVVVVVVVVVVD

Solvent-accessible surface area: 8572 Å² total; per-residue (Å²): 109,95,26,19,91,78,122,6,41,166,11,74,6,34,102,46,7,82,87,22,0,88,82,12,10,153,135,73,86,126,56,89,80,93,104,108,25,19,81,97,1,2,177,26,0,68,3,12,33,15,0,0,42,0,8,20,149,84,184,50,210,117,56,25,86,50,3,22,75,0,87,0,21,19,75,45,37,114,52,1,66,152,36,121,3,53,60,95,47,2,103,126,24,51,18,8,0,5,6,0,0,0,13,8,0,0,36,24,11,138,86,100,31,45,16,6,27,0,0,0,15,17,79,69,154,48,95,79,85,34,88,91,29,0,65,120,0,96,126,30,13,39,150,32,51,86,78,67,113,136,122,139